Protein AF-A0A6L5FDW8-F1 (afdb_monomer)

Secondary structure (DSSP, 8-state):
---------------------------------PPPPPPPPPPPPPPP----------TTHHHHHHHHHHHHHHHHHHHHHHHHHHHHHHHHHHHHHHHHHHHHTT--HHHHHHHHHTSTT-

Solvent-accessible surface area (backbone atoms only — not comparable to full-atom values): 8432 Å² total; per-residue (Å²): 141,86,89,85,85,83,90,86,81,93,80,76,90,87,88,80,85,86,85,86,90,79,85,87,83,82,88,85,90,88,86,88,83,92,74,84,86,74,84,82,76,82,77,80,77,81,76,83,80,78,72,85,78,75,80,79,78,64,94,62,56,68,61,54,53,50,55,51,50,50,53,52,49,52,54,51,50,52,54,49,51,50,54,51,47,52,52,50,52,53,43,50,52,52,50,52,50,49,52,48,54,34,45,74,71,68,36,56,74,70,61,28,54,59,53,52,71,72,41,93,77,10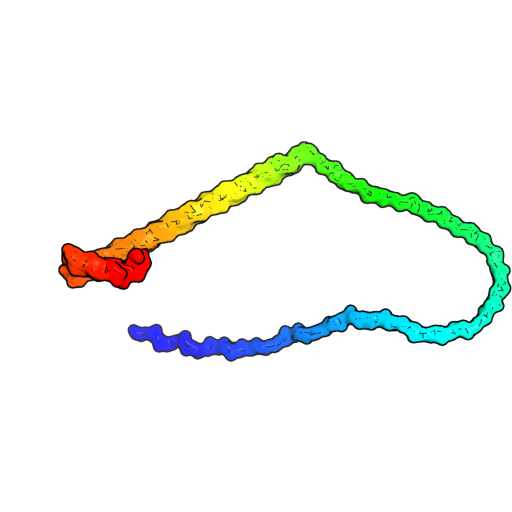7

Mean predicted aligned error: 20.73 Å

Structure (mmCIF, N/CA/C/O backbone):
data_AF-A0A6L5FDW8-F1
#
_entry.id   AF-A0A6L5FDW8-F1
#
loop_
_atom_site.group_PDB
_atom_site.id
_atom_site.type_symbol
_atom_site.label_atom_id
_atom_site.label_alt_id
_atom_site.label_comp_id
_atom_site.label_asym_id
_atom_site.label_entity_id
_atom_site.label_seq_id
_atom_site.pdbx_PDB_ins_code
_atom_site.Cartn_x
_atom_site.Cartn_y
_atom_site.Cartn_z
_atom_site.occupancy
_atom_site.B_iso_or_equiv
_atom_site.auth_seq_id
_atom_site.auth_comp_id
_atom_site.auth_asym_id
_atom_site.auth_atom_id
_atom_site.pdbx_PDB_model_num
ATOM 1 N N . MET A 1 1 ? -13.571 -19.725 21.725 1.00 49.66 1 MET A N 1
ATOM 2 C CA . MET A 1 1 ? -12.392 -20.390 22.313 1.00 49.66 1 MET A CA 1
ATOM 3 C C . MET A 1 1 ? -12.055 -21.595 21.450 1.00 49.66 1 MET A C 1
ATOM 5 O O . MET A 1 1 ? -12.765 -22.580 21.540 1.00 49.66 1 MET A O 1
ATOM 9 N N . SER A 1 2 ? -11.023 -21.508 20.609 1.00 40.69 2 SER A N 1
ATOM 10 C CA . SER A 1 2 ? -10.461 -22.668 19.893 1.00 40.69 2 SER A CA 1
ATOM 11 C C . SER A 1 2 ? -8.969 -22.415 19.671 1.00 40.69 2 SER A C 1
ATOM 13 O O . SER A 1 2 ? -8.525 -22.070 18.583 1.00 40.69 2 SER A O 1
ATOM 15 N N . ARG A 1 3 ? -8.208 -22.473 20.767 1.00 51.19 3 ARG A N 1
ATOM 16 C CA . ARG A 1 3 ? -6.741 -22.497 20.787 1.00 51.19 3 ARG A CA 1
ATOM 17 C C . ARG A 1 3 ? -6.339 -23.924 21.142 1.00 51.19 3 ARG A C 1
ATOM 19 O O . ARG A 1 3 ? -6.174 -24.186 22.322 1.00 51.19 3 ARG A O 1
ATOM 26 N N . LEU A 1 4 ? -6.299 -24.853 20.190 1.00 52.34 4 LEU A N 1
ATOM 27 C CA . LEU A 1 4 ? -5.931 -26.248 20.482 1.00 52.34 4 LEU A CA 1
ATOM 28 C C . LEU A 1 4 ? -5.550 -27.012 19.203 1.00 52.34 4 LEU A C 1
ATOM 30 O O . LEU A 1 4 ? -6.115 -28.052 18.915 1.00 52.34 4 LEU A O 1
ATOM 34 N N . THR A 1 5 ? -4.607 -26.494 18.415 1.00 49.44 5 THR A N 1
ATOM 35 C CA . THR A 1 5 ? -3.931 -27.280 17.355 1.00 49.44 5 THR A CA 1
ATOM 36 C C . THR A 1 5 ? -2.571 -26.670 16.995 1.00 49.44 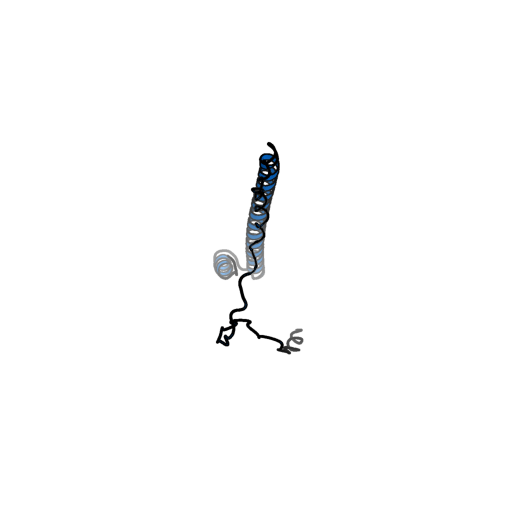5 THR A C 1
ATOM 38 O O . THR A 1 5 ? -2.177 -26.565 15.837 1.00 49.44 5 THR A O 1
ATOM 41 N N . THR A 1 6 ? -1.826 -26.248 18.016 1.00 49.50 6 THR A N 1
ATOM 42 C CA . THR A 1 6 ? -0.380 -26.026 17.913 1.00 49.50 6 THR A CA 1
ATOM 43 C C . THR A 1 6 ? 0.304 -27.283 18.450 1.00 49.50 6 THR A C 1
ATOM 45 O O . THR A 1 6 ? -0.047 -27.705 19.547 1.00 49.50 6 THR A O 1
ATOM 48 N N . ALA A 1 7 ? 1.288 -27.806 17.709 1.00 47.88 7 ALA A N 1
ATOM 49 C CA . ALA A 1 7 ? 2.211 -28.910 18.034 1.00 47.88 7 ALA A CA 1
ATOM 50 C C . ALA A 1 7 ? 1.905 -30.270 17.377 1.00 47.88 7 ALA A C 1
ATOM 52 O O . ALA A 1 7 ? 1.133 -31.060 17.896 1.00 47.88 7 ALA A O 1
ATOM 53 N N . LEU A 1 8 ? 2.567 -30.520 16.243 1.00 46.62 8 LEU A N 1
ATOM 54 C CA . LEU A 1 8 ? 3.062 -31.800 15.692 1.00 46.62 8 LEU A CA 1
ATOM 55 C C . LEU A 1 8 ? 3.522 -31.426 14.261 1.00 46.62 8 LEU A C 1
ATOM 57 O O . LEU A 1 8 ? 2.715 -30.915 13.503 1.00 46.62 8 LEU A O 1
ATOM 61 N N . MET A 1 9 ? 4.751 -31.538 13.768 1.00 44.47 9 MET A N 1
ATOM 62 C CA . MET A 1 9 ? 5.939 -32.304 14.116 1.00 44.47 9 MET A CA 1
ATOM 63 C C . MET A 1 9 ? 7.135 -31.596 13.459 1.00 44.47 9 MET A C 1
ATOM 65 O O . MET A 1 9 ? 7.134 -31.368 12.251 1.00 44.47 9 MET A O 1
ATOM 69 N N . ALA A 1 10 ? 8.154 -31.266 14.248 1.00 48.34 10 ALA A N 1
ATOM 70 C CA . ALA A 1 10 ? 9.497 -30.999 13.756 1.00 48.34 10 ALA A CA 1
ATOM 71 C C . ALA A 1 10 ? 10.267 -32.328 13.791 1.00 48.34 10 ALA A C 1
ATOM 73 O O . ALA A 1 10 ? 10.526 -32.852 14.869 1.00 48.34 10 ALA A O 1
ATOM 74 N N . ALA A 1 11 ? 10.577 -32.884 12.623 1.00 45.56 11 ALA A N 1
ATOM 75 C CA . ALA A 1 11 ? 11.477 -34.021 12.392 1.00 45.56 11 ALA A CA 1
ATOM 76 C C . ALA A 1 11 ? 11.705 -34.082 10.868 1.00 45.56 11 ALA A C 1
ATOM 78 O O . ALA A 1 11 ? 10.754 -33.875 10.126 1.00 45.56 11 ALA A O 1
ATOM 79 N N . ALA A 1 12 ? 12.865 -34.320 10.270 1.00 46.59 12 ALA A N 1
ATOM 80 C CA . ALA A 1 12 ? 14.219 -34.636 10.699 1.00 46.59 12 ALA A CA 1
ATOM 81 C C . ALA A 1 12 ? 15.129 -34.203 9.520 1.00 46.59 12 ALA A C 1
ATOM 83 O O . ALA A 1 12 ? 14.742 -34.325 8.362 1.00 46.59 12 ALA A O 1
ATOM 84 N N . ILE A 1 13 ? 16.197 -33.439 9.751 1.00 53.06 13 ILE A N 1
ATOM 85 C CA . ILE A 1 13 ? 17.603 -33.884 9.691 1.00 53.06 13 ILE A CA 1
ATOM 86 C C . ILE A 1 13 ? 17.879 -34.987 8.646 1.00 53.06 13 ILE A C 1
ATOM 88 O O . ILE A 1 13 ? 17.393 -36.106 8.792 1.00 53.06 13 ILE A O 1
ATOM 92 N N . THR A 1 14 ? 18.804 -34.694 7.721 1.00 47.75 14 THR A N 1
ATOM 93 C CA . THR A 1 14 ? 19.973 -35.525 7.326 1.00 47.75 14 THR A CA 1
ATOM 94 C C . THR A 1 14 ? 20.131 -35.707 5.812 1.00 47.75 14 THR A C 1
ATOM 96 O O . THR A 1 14 ? 19.207 -36.148 5.139 1.00 47.75 14 THR A O 1
ATOM 99 N N . ALA A 1 15 ? 21.379 -35.485 5.371 1.00 47.06 15 ALA A N 1
ATOM 100 C CA . ALA A 1 15 ? 22.070 -35.998 4.177 1.00 47.06 15 ALA A CA 1
ATOM 101 C C . ALA A 1 15 ? 22.263 -34.965 3.051 1.00 47.06 15 ALA A C 1
ATOM 103 O O . ALA A 1 15 ? 21.302 -34.390 2.566 1.00 47.06 15 ALA A O 1
ATOM 104 N N . CYS A 1 16 ? 23.460 -34.659 2.549 1.00 45.88 16 CYS A N 1
ATOM 105 C CA . CYS A 1 16 ? 24.823 -35.051 2.890 1.00 45.88 16 CYS A CA 1
ATOM 106 C C . CYS A 1 16 ? 25.746 -33.926 2.391 1.00 45.88 16 CYS A C 1
ATOM 108 O O . CYS A 1 16 ? 25.641 -33.479 1.251 1.00 45.88 16 CYS A O 1
ATOM 110 N N . LEU A 1 17 ? 26.646 -33.485 3.266 1.00 50.47 17 LEU A N 1
ATOM 111 C CA . LEU A 1 17 ? 27.912 -32.855 2.903 1.00 50.47 17 LEU A CA 1
ATOM 112 C C . LEU A 1 17 ? 28.892 -33.933 2.404 1.00 50.47 17 LEU A C 1
ATOM 114 O O . LEU A 1 17 ? 28.722 -35.104 2.741 1.00 50.47 17 LEU A O 1
ATOM 118 N N . ALA A 1 18 ? 29.956 -33.475 1.734 1.00 43.84 18 ALA A N 1
ATOM 119 C CA . ALA A 1 18 ? 31.146 -34.200 1.260 1.00 43.84 18 ALA A CA 1
ATOM 120 C C . ALA A 1 18 ? 31.021 -34.760 -0.177 1.00 43.84 18 ALA A C 1
ATOM 122 O O . ALA A 1 18 ? 30.021 -35.364 -0.529 1.00 43.84 18 ALA A O 1
ATOM 123 N N . ASN A 1 19 ? 31.995 -34.595 -1.075 1.00 47.09 19 ASN A N 1
ATOM 124 C CA . ASN A 1 19 ? 33.433 -34.472 -0.834 1.00 47.09 19 ASN A CA 1
ATOM 125 C C . ASN A 1 19 ? 34.161 -33.749 -2.002 1.00 47.09 19 ASN A C 1
ATOM 127 O O . ASN A 1 19 ? 33.615 -33.668 -3.103 1.00 47.09 19 ASN A O 1
ATOM 131 N N . PRO A 1 20 ? 35.386 -33.236 -1.768 1.00 48.41 20 PRO A N 1
ATOM 132 C CA . PRO A 1 20 ? 36.201 -32.453 -2.687 1.00 48.41 20 PRO A CA 1
ATOM 133 C C . PRO A 1 20 ? 37.095 -33.351 -3.556 1.00 48.41 20 PRO A C 1
ATOM 135 O O . PRO A 1 20 ? 37.503 -34.432 -3.140 1.00 48.41 20 PRO A O 1
ATOM 138 N N . GLY A 1 21 ? 37.451 -32.877 -4.748 1.00 38.50 21 GLY A N 1
ATOM 139 C CA . GLY A 1 21 ? 38.434 -33.519 -5.620 1.00 38.50 21 GLY A CA 1
ATOM 140 C C . GLY A 1 21 ? 39.549 -32.545 -5.972 1.00 38.50 21 GLY A C 1
ATOM 141 O O . GLY A 1 21 ? 39.518 -31.934 -7.035 1.00 38.50 21 GLY A O 1
ATOM 142 N N . VAL A 1 22 ? 40.506 -32.375 -5.061 1.00 45.69 22 VAL A N 1
ATOM 143 C CA . VAL A 1 22 ? 41.782 -31.691 -5.304 1.00 45.69 22 VAL A CA 1
ATOM 144 C C . VAL A 1 22 ? 42.899 -32.716 -5.476 1.00 45.69 22 VAL A C 1
ATOM 146 O O . VAL A 1 22 ? 42.931 -33.721 -4.774 1.00 45.69 22 VAL A O 1
ATOM 149 N N . ALA A 1 23 ? 43.839 -32.346 -6.348 1.00 41.81 23 ALA A N 1
ATOM 150 C CA . ALA A 1 23 ? 45.226 -32.797 -6.435 1.00 41.81 23 ALA A CA 1
ATOM 151 C C . ALA A 1 23 ? 45.482 -34.227 -6.948 1.00 41.81 23 ALA A C 1
ATOM 153 O O . ALA A 1 23 ? 45.330 -35.212 -6.234 1.00 41.81 23 ALA A O 1
ATOM 154 N N . GLN A 1 24 ? 46.025 -34.313 -8.168 1.00 42.69 24 GLN A N 1
ATOM 155 C CA . GLN A 1 24 ? 46.969 -35.375 -8.507 1.00 42.69 24 GLN A CA 1
ATOM 156 C C . GLN A 1 24 ? 48.376 -34.791 -8.610 1.00 42.69 24 GLN A C 1
ATOM 158 O O . GLN A 1 24 ? 48.713 -34.015 -9.501 1.00 42.69 24 GLN A O 1
ATOM 163 N N . THR A 1 25 ? 49.141 -35.176 -7.600 1.00 40.00 25 THR A N 1
ATOM 164 C CA . THR A 1 25 ? 50.585 -35.114 -7.420 1.00 40.00 25 THR A CA 1
ATOM 165 C C . THR A 1 25 ? 51.311 -35.938 -8.492 1.00 40.00 25 THR A C 1
ATOM 167 O O . THR A 1 25 ? 50.896 -37.047 -8.813 1.00 40.00 25 THR A O 1
ATOM 170 N N . ALA A 1 26 ? 52.427 -35.415 -8.995 1.00 37.38 26 ALA A N 1
ATOM 171 C CA . ALA A 1 26 ? 53.498 -36.146 -9.690 1.00 37.38 26 ALA A CA 1
ATOM 172 C C . ALA A 1 26 ? 54.730 -36.231 -8.751 1.00 37.38 26 ALA A C 1
ATOM 174 O O . ALA A 1 26 ? 54.736 -35.477 -7.772 1.00 37.38 26 ALA A O 1
ATOM 175 N N . PRO A 1 27 ? 55.852 -36.929 -9.053 1.00 52.12 27 PRO A N 1
ATOM 176 C CA . PRO A 1 27 ? 56.158 -38.176 -9.791 1.00 52.12 27 PRO A CA 1
ATOM 177 C C . PRO A 1 27 ? 56.898 -39.171 -8.807 1.00 52.12 27 PRO A C 1
ATOM 179 O O . PRO A 1 27 ? 56.547 -39.064 -7.630 1.00 52.12 27 PRO A O 1
ATOM 182 N N . PRO A 1 28 ? 57.832 -40.128 -9.125 1.00 46.66 28 PRO A N 1
ATOM 183 C CA . PRO A 1 28 ? 59.013 -40.036 -10.017 1.00 46.66 28 PRO A CA 1
ATOM 184 C C . PRO A 1 28 ? 59.358 -41.276 -10.903 1.00 46.66 28 PRO A C 1
ATOM 186 O O . PRO A 1 28 ? 58.968 -42.406 -10.635 1.00 46.66 28 PRO A O 1
ATOM 189 N N . ASP A 1 29 ? 60.123 -40.986 -11.965 1.00 43.94 29 ASP A N 1
ATOM 190 C CA . ASP A 1 29 ? 61.350 -41.657 -12.453 1.00 43.94 29 ASP A CA 1
ATOM 191 C C . ASP A 1 29 ? 61.421 -43.194 -12.587 1.00 43.94 29 ASP A C 1
ATOM 193 O O . ASP A 1 29 ? 61.509 -43.884 -11.579 1.00 43.94 29 ASP A O 1
ATOM 197 N N . GLN A 1 30 ? 61.527 -43.700 -13.830 1.00 41.66 30 GLN A N 1
ATOM 198 C CA . GLN A 1 30 ? 62.484 -44.758 -14.213 1.00 41.66 30 GLN A CA 1
ATOM 199 C C . GLN A 1 30 ? 62.850 -44.648 -15.708 1.00 41.66 30 GLN A C 1
ATOM 201 O O . GLN A 1 30 ? 62.007 -44.803 -16.590 1.00 41.66 30 GLN A O 1
ATOM 206 N N . THR A 1 31 ? 64.135 -44.413 -15.976 1.00 44.09 31 THR A N 1
ATOM 207 C CA . THR A 1 31 ? 64.805 -44.524 -17.290 1.00 44.09 31 THR A CA 1
ATOM 208 C C . THR A 1 31 ? 65.572 -45.856 -17.309 1.00 44.09 31 THR A C 1
ATOM 210 O O . THR A 1 31 ? 66.195 -46.167 -16.293 1.00 44.09 31 THR A O 1
ATOM 213 N N . PRO A 1 32 ? 65.557 -46.674 -18.388 1.00 46.06 32 PRO A N 1
ATOM 214 C CA . PRO A 1 32 ? 66.751 -46.713 -19.253 1.00 46.06 32 PRO A CA 1
ATOM 215 C C . PRO A 1 32 ? 66.520 -47.116 -20.730 1.00 46.06 32 PRO A C 1
ATOM 217 O O . PRO A 1 32 ? 65.651 -47.918 -21.056 1.00 46.06 32 PRO A O 1
ATOM 220 N N . GLY A 1 33 ? 67.429 -46.660 -21.603 1.00 35.75 33 GLY A N 1
ATOM 221 C CA . GLY A 1 33 ? 67.810 -47.377 -22.830 1.00 35.75 33 GLY A CA 1
ATOM 222 C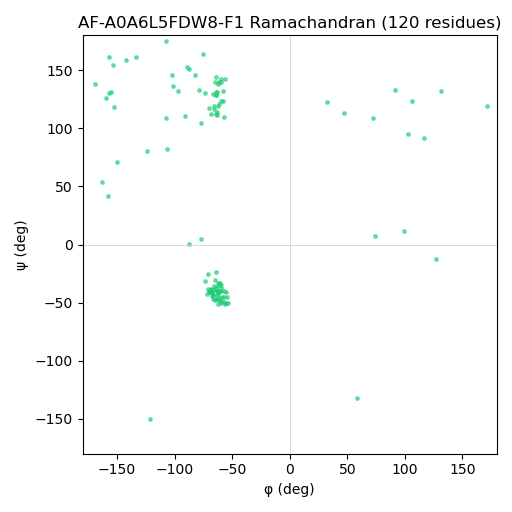 C . GLY A 1 33 ? 67.495 -46.662 -24.145 1.00 35.75 33 GLY A C 1
ATOM 223 O O . GLY A 1 33 ? 66.431 -46.853 -24.725 1.00 35.75 33 GLY A O 1
ATOM 224 N N . ALA A 1 34 ? 68.449 -45.877 -24.653 1.00 42.81 34 ALA A N 1
ATOM 225 C CA . ALA A 1 34 ? 68.368 -45.260 -25.975 1.00 42.81 34 ALA A CA 1
ATOM 226 C C . ALA A 1 34 ? 68.507 -46.314 -27.092 1.00 42.81 34 ALA A C 1
ATOM 228 O O . ALA A 1 34 ? 69.549 -46.955 -27.224 1.00 42.81 34 ALA A O 1
ATOM 229 N N . ALA A 1 35 ? 67.461 -46.465 -27.906 1.00 51.00 35 ALA A N 1
ATOM 230 C CA . ALA A 1 35 ? 67.487 -47.199 -29.170 1.00 51.00 35 ALA A CA 1
ATOM 231 C C . ALA A 1 35 ? 67.918 -46.264 -30.329 1.00 51.00 35 ALA A C 1
ATOM 233 O O . ALA A 1 35 ? 67.682 -45.055 -30.252 1.00 51.00 35 ALA A O 1
ATOM 234 N N . PRO A 1 36 ? 68.566 -46.785 -31.391 1.00 44.91 36 PRO A N 1
ATOM 235 C CA . PRO A 1 36 ? 69.165 -45.977 -32.456 1.00 44.91 36 PRO A CA 1
ATOM 236 C C . PRO A 1 36 ? 68.133 -45.168 -33.259 1.00 44.91 36 PRO A C 1
ATOM 238 O O . PRO A 1 36 ? 67.019 -45.624 -33.519 1.00 44.91 36 PRO A O 1
ATOM 241 N N . ALA A 1 37 ? 68.533 -43.958 -33.659 1.00 47.75 37 ALA A N 1
ATOM 242 C CA . ALA A 1 37 ? 67.696 -42.958 -34.315 1.00 47.75 37 ALA A CA 1
ATOM 243 C C . ALA A 1 37 ? 67.140 -43.438 -35.669 1.00 47.75 37 ALA A C 1
ATOM 245 O O . ALA A 1 37 ? 67.895 -43.728 -36.597 1.00 47.75 37 ALA A O 1
ATOM 246 N N . GLN A 1 38 ? 65.810 -43.469 -35.792 1.00 53.28 38 GLN A N 1
ATOM 247 C CA . GLN A 1 38 ? 65.125 -43.584 -37.079 1.00 53.28 38 GLN A CA 1
ATOM 248 C C . GLN A 1 38 ? 65.019 -42.201 -37.751 1.00 53.28 38 GLN A C 1
ATOM 250 O O . GLN A 1 38 ? 64.870 -41.195 -37.052 1.00 53.28 38 GLN A O 1
ATOM 255 N N . PRO A 1 39 ? 65.099 -42.119 -39.092 1.00 51.81 39 PRO A N 1
ATOM 256 C CA . PRO A 1 39 ? 64.983 -40.857 -39.815 1.00 51.81 39 PRO A CA 1
ATOM 257 C C . PRO A 1 39 ? 63.592 -40.235 -39.630 1.00 51.81 39 PRO A C 1
ATOM 259 O O . PRO A 1 39 ? 62.568 -40.898 -39.787 1.00 51.81 39 PRO A O 1
ATOM 262 N N . ALA A 1 40 ? 63.569 -38.945 -39.292 1.00 51.41 40 ALA A N 1
ATOM 263 C CA . ALA A 1 40 ? 62.355 -38.186 -39.023 1.00 51.41 40 ALA A CA 1
ATOM 264 C C . ALA A 1 40 ? 61.493 -38.033 -40.288 1.00 51.41 40 ALA A C 1
ATOM 266 O O . ALA A 1 40 ? 61.889 -37.380 -41.253 1.00 51.41 40 ALA A O 1
ATOM 267 N N . THR A 1 41 ? 60.284 -38.591 -40.269 1.00 54.94 41 THR A N 1
ATOM 268 C CA . THR A 1 41 ? 59.212 -38.200 -41.191 1.00 54.94 41 THR A CA 1
ATOM 269 C C . THR A 1 41 ? 58.779 -36.760 -40.887 1.00 54.94 41 THR A C 1
ATOM 271 O O . THR A 1 41 ? 58.496 -36.466 -39.722 1.00 54.94 41 THR A O 1
ATOM 274 N N . PRO A 1 42 ? 58.700 -35.853 -41.878 1.00 59.28 42 PRO A N 1
ATOM 275 C CA . PRO A 1 42 ? 58.224 -34.494 -41.645 1.00 59.28 42 PRO A CA 1
ATOM 276 C C . PRO A 1 42 ? 56.756 -34.509 -41.201 1.00 59.28 42 PRO A C 1
ATOM 278 O O . PRO A 1 42 ? 55.905 -35.138 -41.832 1.00 59.28 42 PRO A O 1
ATOM 281 N N . ALA A 1 43 ? 56.471 -33.821 -40.095 1.00 61.19 43 ALA A N 1
ATOM 282 C CA . ALA A 1 43 ? 55.124 -33.660 -39.566 1.00 61.19 43 ALA A CA 1
ATOM 283 C C . ALA A 1 43 ? 54.244 -32.855 -40.548 1.00 61.19 43 ALA A C 1
ATOM 285 O O . ALA A 1 43 ? 54.722 -31.868 -41.115 1.00 61.19 43 ALA A O 1
ATOM 286 N N . PR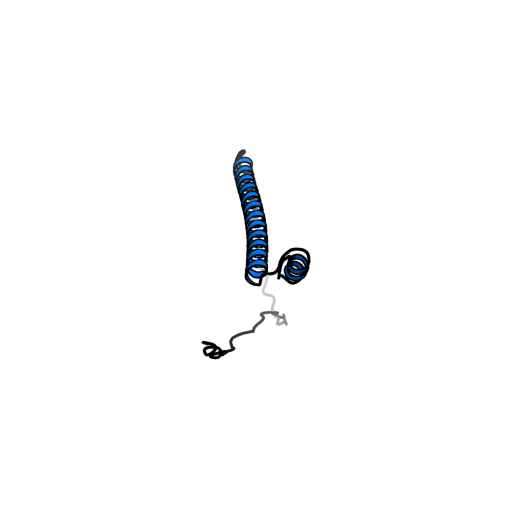O A 1 44 ? 52.966 -33.228 -40.751 1.00 62.28 44 PRO A N 1
ATOM 287 C CA . PRO A 1 44 ? 52.039 -32.410 -41.523 1.00 62.28 44 PRO A CA 1
ATOM 288 C C . PRO A 1 44 ? 51.845 -31.048 -40.842 1.00 62.28 44 PRO A C 1
ATOM 290 O O . PRO A 1 44 ? 51.738 -30.958 -39.617 1.00 62.28 44 PRO A O 1
ATOM 293 N N . ALA A 1 45 ? 51.824 -29.984 -41.646 1.00 66.31 45 ALA A N 1
ATOM 294 C CA . ALA A 1 45 ? 51.655 -28.614 -41.176 1.00 66.31 45 ALA A CA 1
ATOM 295 C C . ALA A 1 45 ? 50.354 -28.451 -40.357 1.00 66.31 45 ALA A C 1
ATOM 297 O O . ALA A 1 45 ? 49.333 -29.045 -40.717 1.00 66.31 45 ALA A O 1
ATOM 298 N N . PRO A 1 46 ? 50.352 -27.641 -39.280 1.00 58.31 46 PRO A N 1
ATOM 299 C CA . PRO A 1 46 ? 49.139 -27.368 -38.523 1.00 58.31 46 PRO A CA 1
ATOM 300 C C . PRO A 1 46 ? 48.115 -26.648 -39.409 1.00 58.31 46 PRO A C 1
ATOM 302 O O . PRO A 1 46 ? 48.436 -25.673 -40.091 1.00 58.31 46 PRO A O 1
ATOM 305 N N . ALA A 1 47 ? 46.874 -27.137 -39.398 1.00 67.06 47 ALA A N 1
ATOM 306 C CA . ALA A 1 47 ? 45.760 -26.491 -40.079 1.00 67.06 47 ALA A CA 1
ATOM 307 C C . ALA A 1 47 ? 45.547 -25.068 -39.521 1.00 67.06 47 ALA A C 1
ATOM 309 O O . ALA A 1 47 ? 45.690 -24.865 -38.310 1.00 67.06 47 ALA A O 1
ATOM 310 N N . PRO A 1 48 ? 45.200 -24.076 -40.363 1.00 61.81 48 PRO A N 1
ATOM 311 C CA . PRO A 1 48 ? 44.925 -22.727 -39.891 1.00 61.81 48 PRO A CA 1
ATOM 312 C C . PRO A 1 48 ? 43.756 -22.759 -38.904 1.00 61.81 48 PRO A C 1
ATOM 314 O O . P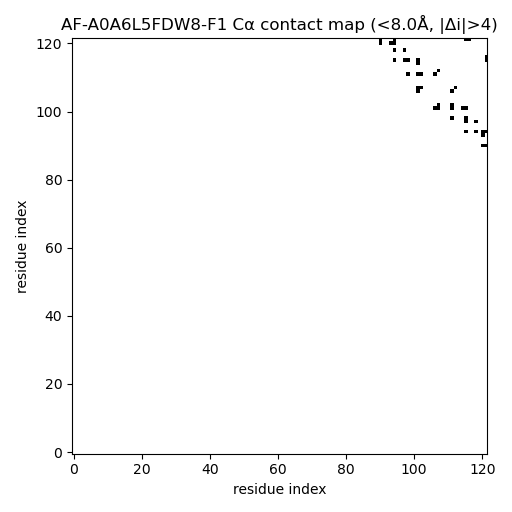RO A 1 48 ? 42.665 -23.236 -39.217 1.00 61.81 48 PRO A O 1
ATOM 317 N N . SER A 1 49 ? 44.007 -22.252 -37.699 1.00 61.34 49 SER A N 1
ATOM 318 C CA . SER A 1 49 ? 42.993 -22.099 -36.663 1.00 61.34 49 SER A CA 1
ATOM 319 C C . SER A 1 49 ? 41.947 -21.101 -37.159 1.00 61.34 49 SER A C 1
ATOM 321 O O . SER A 1 49 ? 42.253 -19.924 -37.362 1.00 61.34 49 SER A O 1
ATOM 323 N N . ALA A 1 50 ? 40.728 -21.573 -37.419 1.00 60.84 50 ALA A N 1
ATOM 324 C CA . ALA A 1 50 ? 39.619 -20.709 -37.790 1.00 60.84 50 ALA A CA 1
ATOM 325 C C . ALA A 1 50 ? 39.317 -19.770 -36.612 1.00 60.84 50 ALA A C 1
ATOM 327 O O . ALA A 1 50 ? 38.909 -20.217 -35.540 1.00 60.84 50 ALA A O 1
ATOM 328 N N . ALA A 1 51 ? 39.547 -18.470 -36.801 1.00 65.75 51 ALA A N 1
ATOM 329 C CA . ALA A 1 51 ? 39.144 -17.459 -35.835 1.00 65.75 51 ALA A CA 1
ATOM 330 C C . ALA A 1 51 ? 37.615 -17.512 -35.640 1.00 65.75 51 ALA A C 1
ATOM 332 O O . ALA A 1 51 ? 36.888 -17.679 -36.628 1.00 65.75 51 ALA A O 1
ATOM 333 N N . PRO A 1 52 ? 37.101 -17.367 -34.404 1.00 57.38 52 PRO A N 1
ATOM 334 C CA . PRO A 1 52 ? 35.667 -17.288 -34.182 1.00 57.38 52 PRO A CA 1
ATOM 335 C C . PRO A 1 52 ? 35.137 -16.049 -34.905 1.00 57.38 52 PRO A C 1
ATOM 337 O O . PRO A 1 52 ? 35.558 -14.923 -34.653 1.00 57.38 52 PRO A O 1
ATOM 340 N N . TH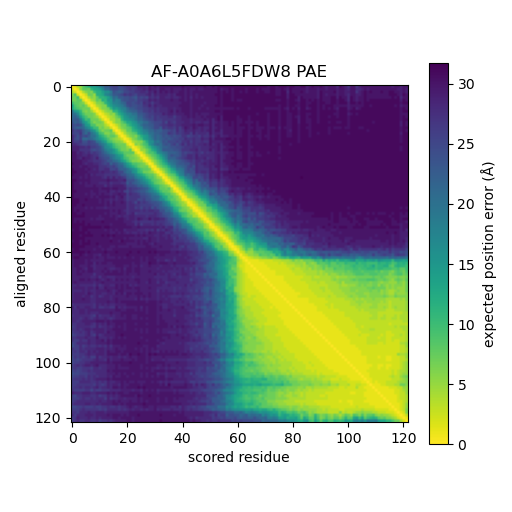R A 1 53 ? 34.237 -16.268 -35.855 1.00 57.41 53 THR A N 1
ATOM 341 C CA . THR A 1 53 ? 33.481 -15.191 -36.485 1.00 57.41 53 THR A CA 1
ATOM 342 C C . THR A 1 53 ? 32.395 -14.785 -35.499 1.00 57.41 53 THR A C 1
ATOM 344 O O . THR A 1 53 ? 31.422 -15.515 -35.312 1.00 57.41 53 THR A O 1
ATOM 347 N N . ASP A 1 54 ? 32.574 -13.647 -34.828 1.00 63.09 54 ASP A N 1
ATOM 348 C CA . ASP A 1 54 ? 31.511 -13.057 -34.016 1.00 63.09 54 ASP A CA 1
ATOM 349 C C . ASP A 1 54 ? 30.279 -12.790 -34.901 1.00 63.09 54 ASP A C 1
ATOM 351 O O . ASP A 1 54 ? 30.409 -12.228 -35.997 1.00 63.09 54 ASP A O 1
ATOM 355 N N . PRO A 1 55 ? 29.068 -13.189 -34.474 1.00 63.88 55 PRO A N 1
ATOM 356 C CA . PRO A 1 55 ? 27.874 -12.952 -35.261 1.00 63.88 55 PRO A CA 1
ATOM 357 C C . PRO A 1 55 ? 27.603 -11.447 -35.343 1.00 63.88 55 PRO A C 1
ATOM 359 O O . PRO A 1 55 ? 27.344 -10.781 -34.341 1.00 63.88 55 PRO A O 1
ATOM 362 N N . VAL A 1 56 ? 27.612 -10.919 -36.567 1.00 61.72 56 VAL A N 1
ATOM 363 C CA . VAL A 1 56 ? 27.180 -9.552 -36.874 1.00 61.72 56 VAL A CA 1
ATOM 364 C C . VAL A 1 56 ? 25.734 -9.383 -36.400 1.00 61.72 56 VAL A C 1
ATOM 366 O O . VAL A 1 56 ? 24.805 -9.969 -36.964 1.00 61.72 56 VAL A O 1
ATOM 369 N N . ALA A 1 57 ? 25.536 -8.599 -35.338 1.00 61.78 57 ALA A N 1
ATOM 370 C CA . ALA A 1 57 ? 24.214 -8.293 -34.809 1.00 61.78 57 ALA A CA 1
ATOM 371 C C . ALA A 1 57 ? 23.357 -7.631 -35.901 1.00 61.78 57 ALA A C 1
ATOM 373 O O . ALA A 1 57 ? 23.733 -6.611 -36.481 1.00 61.78 57 ALA A O 1
ATOM 374 N N . LYS A 1 58 ? 22.191 -8.218 -36.195 1.00 60.38 58 LYS A N 1
ATOM 375 C CA . LYS A 1 58 ? 21.271 -7.695 -37.214 1.00 60.38 58 LYS A CA 1
ATOM 376 C C . LYS A 1 58 ? 20.757 -6.310 -36.782 1.00 60.38 58 LYS A C 1
ATOM 378 O O . LYS A 1 58 ? 20.228 -6.197 -35.669 1.00 60.38 58 LYS A O 1
ATOM 383 N N . PRO A 1 59 ? 20.837 -5.272 -37.636 1.00 49.06 59 PRO A N 1
ATOM 384 C CA . PRO A 1 59 ? 20.310 -3.952 -37.307 1.00 49.06 59 PRO A CA 1
ATOM 385 C C . PRO A 1 59 ? 18.789 -4.056 -37.116 1.00 49.06 59 PRO A C 1
ATOM 387 O O . PRO A 1 59 ? 18.053 -4.354 -38.052 1.00 49.06 59 PRO A O 1
ATOM 390 N N . GLY A 1 60 ? 18.322 -3.887 -35.873 1.00 57.56 60 GLY A N 1
ATOM 391 C CA . GLY A 1 60 ? 16.899 -3.939 -35.505 1.00 57.56 60 GLY A CA 1
ATOM 392 C C . GLY A 1 60 ? 16.524 -4.891 -34.360 1.00 57.56 60 GLY A C 1
ATOM 393 O O . GLY A 1 60 ? 15.420 -4.778 -33.827 1.00 57.56 60 GLY A O 1
ATOM 394 N N . GL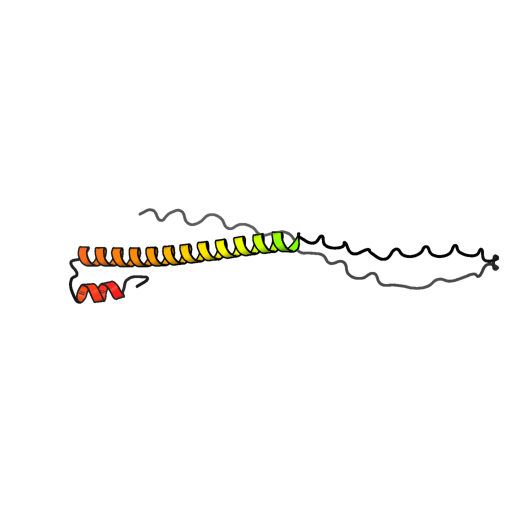N A 1 61 ? 17.406 -5.801 -33.925 1.00 59.59 61 GLN A N 1
ATOM 395 C CA . GLN A 1 61 ? 17.137 -6.595 -32.710 1.00 59.59 61 GLN A CA 1
ATOM 396 C C . GLN A 1 61 ? 17.221 -5.741 -31.435 1.00 59.59 61 GLN A C 1
ATOM 398 O O . GLN A 1 61 ? 16.341 -5.842 -30.577 1.00 59.59 61 GLN A O 1
ATOM 403 N N . SER A 1 62 ? 18.177 -4.807 -31.378 1.00 62.75 62 SER A N 1
ATOM 404 C CA . SER A 1 62 ? 18.375 -3.916 -30.227 1.00 62.75 62 SER A CA 1
ATOM 405 C C . SER A 1 62 ? 17.152 -3.044 -29.921 1.00 62.75 62 SER A C 1
ATOM 407 O O . SER A 1 62 ? 16.798 -2.860 -28.760 1.00 62.75 62 SER A O 1
ATOM 409 N N . THR A 1 63 ? 16.435 -2.559 -30.940 1.00 79.00 63 THR A N 1
ATOM 410 C CA . THR A 1 63 ? 15.241 -1.719 -30.756 1.00 79.00 63 THR A CA 1
ATOM 411 C C . THR A 1 63 ? 14.025 -2.505 -30.268 1.00 79.00 63 THR A C 1
ATOM 413 O O . THR A 1 63 ? 13.208 -1.964 -29.519 1.00 79.00 63 THR A O 1
ATOM 416 N N . ARG A 1 64 ? 13.881 -3.784 -30.643 1.00 84.38 64 ARG A N 1
ATOM 417 C CA . ARG A 1 64 ? 12.787 -4.634 -30.141 1.00 84.38 64 ARG A CA 1
ATOM 418 C C . ARG A 1 64 ? 12.997 -5.005 -28.674 1.00 84.38 64 ARG A C 1
ATOM 420 O O . ARG A 1 64 ? 12.042 -4.949 -27.898 1.00 84.38 64 ARG A O 1
ATOM 427 N N . GLU A 1 65 ? 14.223 -5.356 -28.300 1.00 88.00 65 GLU A N 1
ATOM 428 C CA . GLU A 1 65 ? 14.585 -5.681 -26.917 1.00 88.00 65 GLU A CA 1
ATOM 429 C C . GLU A 1 65 ? 14.483 -4.455 -26.006 1.00 88.00 65 GLU A C 1
ATOM 431 O O . GLU A 1 65 ? 13.861 -4.541 -24.946 1.00 88.00 65 GLU A O 1
ATOM 436 N N . GLN A 1 66 ? 14.963 -3.289 -26.455 1.00 87.75 66 GLN A N 1
ATOM 437 C CA . GLN A 1 66 ? 14.798 -2.023 -25.730 1.00 87.75 66 GLN A CA 1
ATOM 438 C C . GLN A 1 66 ? 13.322 -1.699 -25.470 1.00 87.75 66 GLN A C 1
ATOM 440 O O . GLN A 1 66 ? 12.935 -1.472 -24.325 1.00 87.75 66 GLN A O 1
ATOM 445 N N . ARG A 1 67 ? 12.458 -1.778 -26.495 1.00 89.06 67 ARG A N 1
ATOM 446 C CA . ARG A 1 67 ? 11.009 -1.560 -26.320 1.00 89.06 67 ARG A CA 1
ATOM 447 C C . ARG A 1 67 ? 10.373 -2.575 -25.369 1.00 89.06 67 ARG A C 1
ATOM 449 O O . ARG A 1 67 ? 9.414 -2.250 -24.672 1.00 89.06 67 ARG A O 1
ATOM 456 N N . GLN A 1 68 ? 10.850 -3.820 -25.349 1.00 92.25 68 GLN A N 1
ATOM 457 C CA . GLN A 1 68 ? 10.342 -4.830 -24.420 1.00 92.25 68 GLN A CA 1
ATOM 458 C C . GLN A 1 68 ? 10.762 -4.527 -22.975 1.00 92.25 68 GLN A C 1
ATOM 460 O O . GLN A 1 68 ? 9.943 -4.680 -22.064 1.00 92.25 68 GLN A O 1
ATOM 465 N N . MET A 1 69 ? 12.001 -4.080 -22.766 1.00 92.50 69 MET A N 1
ATOM 466 C CA . MET A 1 69 ? 12.509 -3.654 -21.461 1.00 92.50 69 MET A CA 1
ATOM 467 C C . MET A 1 69 ? 11.741 -2.443 -20.930 1.00 92.50 69 MET A C 1
ATOM 469 O O . MET A 1 69 ? 11.244 -2.497 -19.808 1.00 92.50 69 MET A O 1
ATOM 473 N N . GLU A 1 70 ? 11.523 -1.425 -21.762 1.00 93.38 70 GLU A N 1
ATOM 474 C CA . GLU A 1 70 ? 10.760 -0.226 -21.395 1.00 93.38 70 GLU A CA 1
ATOM 475 C C . GLU A 1 70 ? 9.327 -0.575 -20.958 1.00 93.38 70 GLU A C 1
ATOM 477 O O . GLU A 1 70 ? 8.866 -0.159 -19.896 1.00 93.38 70 GLU A O 1
ATOM 482 N N . ARG A 1 71 ? 8.630 -1.444 -21.706 1.00 94.50 71 ARG A N 1
ATOM 483 C CA . ARG A 1 71 ? 7.289 -1.921 -21.313 1.00 94.50 71 ARG A CA 1
ATOM 484 C C . ARG A 1 71 ? 7.299 -2.700 -19.997 1.00 94.50 71 ARG A C 1
ATOM 486 O O . ARG A 1 71 ? 6.329 -2.639 -19.241 1.00 94.50 71 ARG A O 1
ATOM 493 N N . ARG A 1 72 ? 8.349 -3.482 -19.725 1.00 95.19 72 ARG A N 1
ATOM 494 C CA . ARG A 1 72 ? 8.492 -4.205 -18.449 1.00 95.19 72 ARG A CA 1
ATOM 495 C C . ARG A 1 72 ? 8.707 -3.232 -17.296 1.00 95.19 72 ARG A C 1
ATOM 497 O O . ARG A 1 72 ? 8.137 -3.446 -16.229 1.00 95.19 72 ARG A O 1
ATOM 504 N N . GLU A 1 73 ? 9.498 -2.189 -17.507 1.00 95.75 73 GLU A N 1
ATOM 505 C CA . GLU A 1 73 ? 9.753 -1.151 -16.515 1.00 95.75 73 GLU A CA 1
ATOM 506 C C . GLU A 1 73 ? 8.496 -0.331 -16.215 1.00 95.75 73 GLU A C 1
ATOM 508 O O . GLU A 1 73 ? 8.118 -0.224 -15.049 1.00 95.75 73 GLU A O 1
ATOM 513 N N . GLN A 1 74 ? 7.769 0.114 -17.246 1.00 95.56 74 GLN A N 1
ATOM 514 C CA . GLN A 1 74 ? 6.477 0.795 -17.089 1.00 95.56 74 GLN A CA 1
ATOM 515 C C . GLN A 1 74 ? 5.505 -0.040 -16.245 1.00 95.56 74 GLN A C 1
ATOM 517 O O . GLN A 1 74 ? 5.015 0.427 -15.219 1.00 95.56 74 GLN A O 1
ATOM 522 N N . ARG A 1 75 ? 5.321 -1.325 -16.583 1.00 96.38 75 ARG A N 1
ATOM 523 C CA . ARG A 1 75 ? 4.457 -2.236 -15.808 1.00 96.38 75 ARG A CA 1
ATOM 524 C C . ARG A 1 75 ? 4.933 -2.443 -14.369 1.00 96.38 75 ARG A C 1
ATOM 526 O O . ARG A 1 75 ? 4.116 -2.669 -13.477 1.00 96.38 75 ARG A O 1
ATOM 533 N N . ARG A 1 76 ? 6.247 -2.428 -14.115 1.00 96.19 76 ARG A N 1
ATOM 534 C CA . ARG A 1 76 ? 6.787 -2.486 -12.744 1.00 96.19 76 ARG A CA 1
ATOM 535 C C . ARG A 1 76 ? 6.458 -1.208 -11.976 1.00 96.19 76 ARG A C 1
ATOM 537 O O . ARG A 1 76 ? 6.071 -1.310 -10.813 1.00 96.19 76 ARG A O 1
ATOM 544 N N . GLY A 1 77 ? 6.566 -0.047 -12.621 1.00 97.06 77 GLY A N 1
ATOM 545 C CA . GLY A 1 77 ? 6.170 1.247 -12.067 1.00 97.06 77 GLY A CA 1
ATOM 546 C C . GLY A 1 77 ? 4.687 1.289 -11.699 1.00 97.06 77 GLY A C 1
ATOM 547 O O . GLY A 1 77 ? 4.352 1.590 -10.555 1.00 97.06 77 GLY A O 1
ATOM 548 N N . GLU A 1 78 ? 3.809 0.883 -12.619 1.00 97.31 78 GLU A N 1
ATOM 549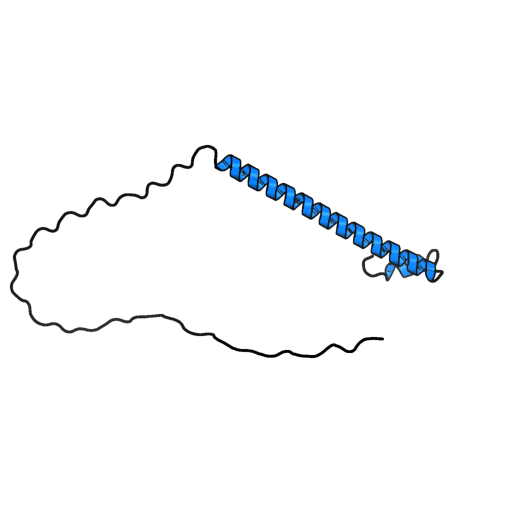 C CA . GLU A 1 78 ? 2.357 0.796 -12.397 1.00 97.31 78 GLU A CA 1
ATOM 550 C C . GLU A 1 78 ? 2.019 -0.088 -11.192 1.00 97.31 78 GLU A C 1
ATOM 552 O O . GLU A 1 78 ? 1.360 0.359 -10.255 1.00 97.31 78 GLU A O 1
ATOM 557 N N . ARG A 1 79 ? 2.564 -1.312 -11.142 1.00 97.25 79 ARG A N 1
ATOM 558 C CA . ARG A 1 79 ? 2.360 -2.228 -10.004 1.00 97.25 79 ARG A CA 1
ATOM 559 C C . ARG A 1 79 ? 2.885 -1.659 -8.689 1.00 97.25 79 ARG A C 1
ATOM 561 O O . ARG A 1 79 ? 2.359 -1.971 -7.623 1.00 97.25 79 ARG A O 1
ATOM 568 N N . GLN A 1 80 ? 3.964 -0.878 -8.720 1.00 97.00 80 GLN A N 1
ATOM 569 C CA . GLN A 1 80 ? 4.484 -0.243 -7.512 1.00 97.00 80 GLN A CA 1
ATOM 570 C C . GLN A 1 80 ? 3.541 0.863 -7.023 1.00 97.00 80 GLN A C 1
ATOM 572 O O . GLN A 1 80 ? 3.326 0.980 -5.815 1.00 97.00 80 GLN A O 1
ATOM 577 N N . MET A 1 81 ? 2.976 1.649 -7.940 1.00 96.94 81 MET A N 1
ATOM 578 C CA . MET A 1 81 ? 1.992 2.684 -7.623 1.00 96.94 81 MET A CA 1
ATOM 579 C C . MET A 1 81 ? 0.709 2.079 -7.058 1.00 96.94 81 MET A C 1
ATOM 581 O O . MET A 1 81 ? 0.286 2.493 -5.981 1.00 96.94 81 MET A O 1
ATOM 585 N N . GLU A 1 82 ? 0.185 1.031 -7.692 1.00 97.62 82 GLU A N 1
ATOM 586 C CA . GLU A 1 82 ? -0.973 0.272 -7.211 1.00 97.62 82 GLU A CA 1
ATOM 587 C C . GLU A 1 82 ? -0.737 -0.253 -5.789 1.00 97.62 82 GLU A C 1
ATOM 589 O O . GLU A 1 82 ? -1.492 0.055 -4.874 1.00 97.62 82 GLU A O 1
ATOM 594 N N . ARG A 1 83 ? 0.398 -0.918 -5.528 1.00 97.81 83 ARG A N 1
ATOM 595 C CA . ARG A 1 83 ? 0.738 -1.390 -4.171 1.00 97.81 83 ARG A CA 1
ATOM 596 C C . ARG A 1 83 ? 0.843 -0.262 -3.146 1.00 97.81 83 ARG A C 1
ATOM 598 O O . ARG A 1 83 ? 0.561 -0.462 -1.962 1.00 97.81 83 ARG A O 1
ATOM 605 N N . ARG A 1 84 ? 1.330 0.917 -3.545 1.00 97.06 84 ARG A N 1
ATOM 606 C CA . ARG A 1 84 ? 1.391 2.090 -2.657 1.00 97.06 84 ARG A CA 1
ATOM 607 C C . ARG A 1 84 ? -0.011 2.602 -2.356 1.00 97.06 84 ARG A C 1
ATOM 609 O O . ARG A 1 84 ? -0.275 2.955 -1.207 1.00 97.06 84 ARG A O 1
ATOM 616 N N . GLU A 1 85 ? -0.884 2.628 -3.351 1.00 97.81 85 GLU A N 1
ATOM 617 C CA . GLU A 1 85 ? -2.283 3.008 -3.203 1.00 97.81 85 GLU A CA 1
ATOM 618 C C . GLU A 1 85 ? -3.044 2.017 -2.321 1.00 97.81 85 GLU A C 1
ATOM 620 O O . GLU A 1 85 ? -3.628 2.440 -1.327 1.00 97.81 85 GLU A O 1
ATOM 625 N N . GLU A 1 86 ? -2.916 0.712 -2.560 1.00 97.38 86 GLU A N 1
ATOM 626 C CA . GLU A 1 86 ? -3.474 -0.346 -1.709 1.00 97.38 86 GLU A CA 1
ATOM 627 C C . GLU A 1 86 ? -3.022 -0.195 -0.254 1.00 97.38 86 GLU A C 1
ATOM 629 O O . GLU A 1 86 ? -3.828 -0.250 0.674 1.00 97.38 86 GLU A O 1
ATOM 634 N N . ARG A 1 87 ? -1.727 0.061 -0.020 1.00 96.06 87 ARG A N 1
ATOM 635 C CA . ARG A 1 87 ? -1.201 0.291 1.336 1.00 96.06 87 ARG A CA 1
ATOM 636 C C . ARG A 1 87 ? -1.797 1.539 1.980 1.00 96.06 87 ARG A C 1
ATOM 638 O O . ARG A 1 87 ? -2.068 1.526 3.181 1.00 96.06 87 ARG A O 1
ATOM 645 N N . ARG A 1 88 ? -1.983 2.621 1.219 1.00 94.88 88 ARG A N 1
ATOM 646 C CA . ARG A 1 88 ? -2.623 3.854 1.707 1.00 94.88 88 ARG A CA 1
ATOM 647 C C . ARG A 1 88 ? -4.100 3.615 2.016 1.00 94.88 88 ARG A C 1
ATOM 649 O O . ARG A 1 88 ? -4.550 4.014 3.088 1.00 94.88 88 ARG A O 1
ATOM 656 N N . ALA A 1 89 ? -4.816 2.919 1.137 1.00 96.06 89 ALA A N 1
ATOM 657 C CA . ALA A 1 89 ? -6.209 2.539 1.322 1.00 96.06 89 ALA A CA 1
ATOM 658 C C . ALA A 1 89 ? -6.378 1.647 2.560 1.00 96.06 89 ALA A C 1
ATOM 660 O O . ALA A 1 89 ? -7.209 1.943 3.413 1.00 96.06 89 ALA A O 1
ATOM 661 N N . ALA A 1 90 ? -5.520 0.641 2.738 1.00 94.81 90 ALA A N 1
ATOM 662 C CA . ALA A 1 90 ? -5.531 -0.229 3.911 1.00 94.81 90 ALA A CA 1
ATOM 663 C C . ALA A 1 90 ? -5.248 0.535 5.216 1.00 94.81 90 ALA A C 1
ATOM 665 O O . ALA A 1 90 ? -5.904 0.294 6.228 1.00 94.81 90 ALA A O 1
ATOM 666 N N . ARG A 1 91 ? -4.299 1.484 5.215 1.00 93.06 91 ARG A N 1
ATOM 667 C CA . ARG A 1 91 ? -4.045 2.355 6.380 1.00 93.06 91 ARG A CA 1
ATOM 668 C C . ARG A 1 91 ? -5.247 3.238 6.699 1.00 93.06 91 ARG A C 1
ATOM 670 O O . ARG A 1 91 ? -5.616 3.363 7.863 1.00 93.06 91 ARG A O 1
ATOM 677 N N . LYS A 1 92 ? -5.872 3.822 5.674 1.00 93.94 92 LYS A N 1
ATOM 678 C CA . LYS A 1 92 ? -7.081 4.633 5.833 1.00 93.94 92 LYS A CA 1
ATOM 679 C C . LYS A 1 92 ? -8.227 3.800 6.409 1.00 93.94 92 LYS A C 1
ATOM 681 O O . LYS A 1 92 ? -8.793 4.202 7.416 1.00 93.94 92 LYS A O 1
ATOM 686 N N . ALA A 1 93 ? -8.477 2.614 5.854 1.00 94.88 93 ALA A N 1
ATOM 687 C CA . ALA A 1 93 ? -9.501 1.694 6.338 1.00 94.88 93 ALA A CA 1
ATOM 688 C C . ALA A 1 93 ? -9.290 1.316 7.814 1.00 94.88 93 ALA A C 1
ATOM 690 O O . ALA A 1 93 ? -10.225 1.398 8.602 1.00 94.88 93 ALA A O 1
ATOM 691 N N . LYS A 1 94 ? -8.052 1.000 8.227 1.00 93.75 94 LYS A N 1
ATOM 692 C CA . LYS A 1 94 ? -7.727 0.737 9.643 1.00 93.75 94 LYS A CA 1
ATOM 693 C C . LYS A 1 94 ? -8.005 1.936 10.550 1.00 93.75 94 LYS A C 1
ATOM 695 O O . LYS A 1 94 ? -8.492 1.775 11.665 1.00 93.75 94 LYS A O 1
ATOM 700 N N . ARG A 1 95 ? -7.689 3.146 10.086 1.00 93.25 95 ARG A N 1
ATOM 701 C CA . ARG A 1 95 ? -7.942 4.376 10.845 1.00 93.25 95 ARG A CA 1
ATOM 702 C C . ARG A 1 95 ? -9.438 4.665 10.972 1.00 93.25 95 ARG A C 1
ATOM 704 O O . ARG A 1 95 ? -9.877 5.106 12.033 1.00 93.25 95 ARG A O 1
ATOM 711 N N . ASP A 1 96 ? -10.201 4.417 9.914 1.00 94.50 96 ASP A N 1
ATOM 712 C CA . ASP A 1 96 ? -11.654 4.583 9.912 1.00 94.50 96 ASP A CA 1
ATOM 713 C C . ASP A 1 96 ? -12.330 3.551 10.827 1.00 94.50 96 ASP A C 1
ATOM 715 O O . ASP A 1 96 ? -13.180 3.934 11.631 1.00 94.50 96 ASP A O 1
ATOM 719 N N . ASP A 1 97 ? -11.881 2.293 10.805 1.00 95.44 97 ASP A N 1
ATOM 720 C CA . ASP A 1 97 ? -12.329 1.244 11.731 1.00 95.44 97 ASP A CA 1
ATOM 721 C C . ASP A 1 97 ? -12.051 1.621 13.191 1.00 95.44 97 ASP A C 1
ATOM 723 O O . ASP A 1 97 ? -12.950 1.631 14.030 1.00 95.44 97 ASP A O 1
ATOM 727 N N . CYS A 1 98 ? -10.833 2.072 13.491 1.00 94.56 98 CYS A N 1
ATOM 728 C CA . CYS A 1 98 ? -10.504 2.572 14.820 1.00 94.56 98 CYS A CA 1
ATOM 729 C C . CYS A 1 98 ? -11.419 3.733 15.250 1.00 94.56 98 CYS A C 1
ATOM 731 O O . CYS A 1 98 ? -11.869 3.817 16.395 1.00 94.56 98 CYS A O 1
ATOM 733 N N . ARG A 1 99 ? -11.737 4.645 14.327 1.00 94.56 99 ARG A N 1
ATOM 734 C CA . ARG A 1 99 ? -12.649 5.753 14.610 1.00 94.56 99 ARG A CA 1
ATOM 735 C C . ARG A 1 99 ? -14.066 5.268 14.896 1.00 94.56 99 ARG A C 1
ATOM 737 O O . ARG A 1 99 ? -14.712 5.853 15.767 1.00 94.56 99 ARG A O 1
ATOM 744 N N . ALA A 1 100 ? -14.532 4.244 14.186 1.00 96.31 100 ALA A N 1
ATOM 745 C CA . ALA A 1 100 ? -15.811 3.596 14.446 1.00 96.31 100 ALA A CA 1
ATOM 746 C C . ALA A 1 100 ? -15.818 2.972 15.847 1.00 96.31 100 ALA A C 1
ATOM 748 O O . ALA A 1 100 ? -16.635 3.376 16.666 1.00 96.31 100 ALA A O 1
ATOM 749 N N . GLN A 1 101 ? -14.811 2.162 16.193 1.00 95.88 101 GLN A N 1
ATOM 750 C CA . GLN A 1 101 ? -14.690 1.564 17.529 1.00 95.88 101 GLN A CA 1
ATOM 751 C C . GLN A 1 101 ? -14.694 2.606 18.655 1.00 95.88 101 GLN A C 1
ATOM 753 O O . GLN A 1 101 ? -15.310 2.408 19.702 1.00 95.88 101 GLN A O 1
ATOM 758 N N . GLY A 1 102 ? -14.004 3.733 18.463 1.00 96.38 102 GLY A N 1
ATOM 759 C CA . GLY A 1 102 ? -14.011 4.817 19.442 1.00 96.38 102 GLY A CA 1
ATOM 760 C C . GLY A 1 102 ? -15.404 5.426 19.623 1.00 96.38 102 GLY A C 1
ATOM 761 O O . GLY A 1 102 ? -15.814 5.696 20.751 1.00 96.38 102 GLY A O 1
ATOM 762 N N . ARG A 1 103 ? -16.159 5.596 18.531 1.00 96.25 103 ARG A N 1
ATOM 763 C CA . ARG A 1 103 ? -17.551 6.071 18.583 1.00 96.25 103 ARG A CA 1
ATOM 764 C C . ARG A 1 103 ? -18.489 5.046 19.214 1.00 96.25 103 ARG A C 1
ATOM 766 O O . ARG A 1 103 ? -19.343 5.456 19.994 1.00 96.25 103 ARG A O 1
ATOM 773 N N . ASP A 1 104 ? -18.297 3.759 18.937 1.00 97.12 104 ASP A N 1
ATOM 774 C CA . ASP A 1 104 ? -19.085 2.662 19.516 1.00 97.12 104 ASP A CA 1
ATOM 775 C C . ASP A 1 104 ? -18.874 2.558 21.032 1.00 97.12 104 ASP A C 1
ATOM 777 O O . ASP A 1 104 ? -19.792 2.239 21.780 1.00 97.12 104 ASP A O 1
ATOM 781 N N . LYS A 1 105 ? -17.684 2.938 21.514 1.00 95.50 105 LYS A N 1
ATOM 782 C CA . LYS A 1 105 ? -17.377 3.113 22.945 1.00 95.50 105 LYS A CA 1
ATOM 783 C C . LYS A 1 105 ? -17.929 4.413 23.545 1.00 95.50 105 LYS A C 1
ATOM 785 O O . LYS A 1 105 ? -17.618 4.741 24.687 1.00 95.50 105 LYS A O 1
ATOM 790 N N . GLY A 1 106 ? -18.691 5.194 22.780 1.00 97.19 106 GLY A N 1
ATOM 791 C CA . GLY A 1 106 ? -19.243 6.479 23.207 1.00 97.19 106 GLY A CA 1
ATOM 792 C C . GLY A 1 106 ? -18.225 7.622 23.275 1.00 97.19 106 GLY A C 1
ATOM 793 O O . GLY A 1 106 ? -18.567 8.713 23.732 1.00 97.19 106 GLY A O 1
ATOM 794 N N . LEU A 1 107 ? -16.985 7.429 22.808 1.00 96.50 107 LEU A N 1
ATOM 795 C CA . LEU A 1 107 ? -15.962 8.470 22.865 1.00 96.50 107 LEU A CA 1
ATOM 796 C C . LEU A 1 107 ? -16.254 9.558 21.829 1.00 96.50 107 LEU A C 1
ATOM 798 O O . LEU A 1 107 ? -16.453 9.300 20.638 1.00 96.50 107 LEU A O 1
ATOM 802 N N . ARG A 1 108 ? -16.222 10.814 22.277 1.00 94.88 108 ARG A N 1
ATOM 803 C CA . ARG A 1 108 ? -16.376 12.000 21.427 1.00 94.88 108 ARG A CA 1
ATOM 804 C C . ARG A 1 108 ? -15.314 13.044 21.765 1.00 94.88 108 ARG A C 1
ATOM 806 O O . ARG A 1 108 ? -14.683 12.996 22.818 1.00 94.88 108 ARG A O 1
ATOM 813 N N . GLY A 1 109 ? -15.097 13.983 20.844 1.00 94.44 109 GLY A N 1
ATOM 814 C CA . GLY A 1 109 ? -14.222 15.134 21.075 1.00 94.44 109 GLY A CA 1
ATOM 815 C C . GLY A 1 109 ? -12.778 14.743 21.446 1.00 94.44 109 GLY A C 1
ATOM 816 O O . GLY A 1 109 ? -12.187 13.915 20.746 1.00 94.44 109 GLY A O 1
ATOM 817 N N . PRO A 1 110 ? -12.191 15.334 22.505 1.00 96.06 110 PRO A N 1
ATOM 818 C CA . PRO A 1 110 ? -10.816 15.055 22.934 1.00 96.06 110 PRO A CA 1
ATOM 819 C C . PRO A 1 110 ? -10.565 13.591 23.312 1.00 96.06 110 PRO A C 1
ATOM 821 O O . PRO A 1 110 ? -9.545 13.033 22.919 1.00 96.06 110 PRO A O 1
ATOM 824 N N . ALA A 1 111 ? -11.513 12.935 23.987 1.00 93.75 111 ALA A N 1
ATOM 825 C CA . ALA A 1 111 ? -11.365 11.541 24.412 1.00 93.75 111 ALA A CA 1
ATOM 826 C C . ALA A 1 111 ? -11.248 10.577 23.218 1.00 93.75 111 ALA A C 1
ATOM 828 O O . ALA A 1 111 ? -10.444 9.648 23.233 1.00 93.75 111 ALA A O 1
ATOM 829 N N . LEU A 1 112 ? -11.990 10.846 22.135 1.00 94.88 112 LEU A N 1
ATOM 830 C CA . LEU A 1 112 ? -11.841 10.105 20.882 1.00 94.88 112 LEU A CA 1
ATOM 831 C C . LEU A 1 112 ? -10.465 10.344 20.247 1.00 94.88 112 LEU A C 1
ATOM 833 O O . LEU A 1 112 ? -9.901 9.425 19.667 1.00 94.88 112 LEU A O 1
ATOM 837 N N . ARG A 1 113 ? -9.905 11.558 20.347 1.00 93.81 113 ARG A N 1
ATOM 838 C CA . ARG A 1 113 ? -8.559 11.841 19.821 1.00 93.81 113 ARG A CA 1
ATOM 839 C C . ARG A 1 113 ? -7.482 11.081 20.587 1.00 93.81 113 ARG A C 1
ATOM 841 O O . ARG A 1 113 ? -6.614 10.515 19.937 1.00 93.81 113 ARG A O 1
ATOM 848 N N . GLU A 1 114 ? -7.556 11.034 21.917 1.00 94.38 114 GLU A N 1
ATOM 849 C CA . GLU A 1 114 ? -6.623 10.237 22.729 1.00 94.38 114 GLU A CA 1
ATOM 850 C C . GLU A 1 114 ? -6.731 8.746 22.404 1.00 94.38 114 GLU A C 1
ATOM 852 O O . GLU A 1 114 ? -5.716 8.080 22.225 1.00 94.38 114 GLU A O 1
ATOM 857 N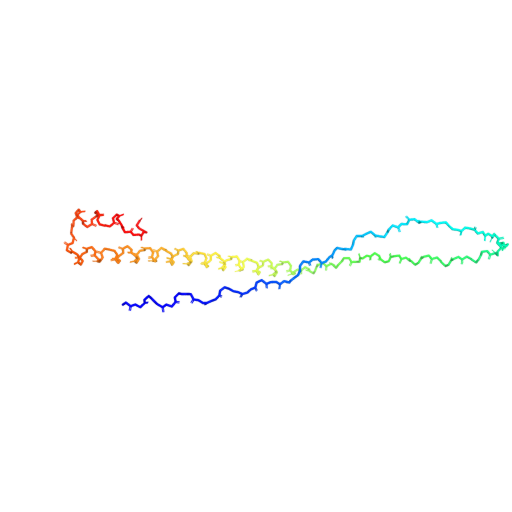 N . PHE A 1 115 ? -7.950 8.237 22.212 1.00 93.94 115 PHE A N 1
ATOM 858 C CA . PHE A 1 115 ? -8.157 6.860 21.768 1.00 93.94 115 PHE A CA 1
ATOM 859 C C . PHE A 1 115 ? -7.567 6.588 20.377 1.00 93.94 115 PHE A C 1
ATOM 861 O O . PHE A 1 115 ? -6.917 5.573 20.166 1.00 93.94 115 PHE A O 1
ATOM 868 N N . LEU A 1 116 ? -7.728 7.504 19.420 1.00 94.00 116 LEU A N 1
ATOM 869 C CA . LEU A 1 116 ? -7.158 7.330 18.081 1.00 94.00 116 LEU A CA 1
ATOM 870 C C . LEU A 1 116 ? -5.617 7.296 18.075 1.00 94.00 116 LEU A C 1
ATOM 872 O O . LEU A 1 116 ? -5.055 6.731 17.142 1.00 94.00 116 LEU A O 1
ATOM 876 N N . LYS A 1 117 ? -4.934 7.867 19.081 1.00 93.56 117 LYS A N 1
ATOM 877 C CA . LYS A 1 117 ? -3.462 7.799 19.206 1.00 93.56 117 LYS A CA 1
ATOM 878 C C . LYS A 1 117 ? -2.959 6.411 19.592 1.00 93.56 117 LYS A C 1
ATOM 880 O O . LYS A 1 117 ? -1.811 6.086 19.313 1.00 93.56 117 LYS A O 1
ATOM 885 N N . THR A 1 118 ? -3.786 5.609 20.259 1.00 92.31 118 THR A N 1
ATOM 886 C CA . THR A 1 118 ? -3.408 4.252 20.674 1.00 92.31 118 THR A CA 1
ATOM 887 C C . THR A 1 118 ? -3.692 3.217 19.588 1.00 92.31 118 THR A C 1
ATOM 889 O O . THR A 1 118 ? -3.408 2.033 19.777 1.00 92.31 118 THR A O 1
ATOM 892 N N . CYS A 1 119 ? -4.225 3.636 18.436 1.00 88.62 119 CYS A N 1
ATOM 893 C CA . CYS A 1 119 ? -4.578 2.707 17.380 1.00 88.62 119 CYS A CA 1
ATOM 894 C C . CYS A 1 119 ? -3.380 2.244 16.544 1.00 88.62 119 CYS A C 1
ATOM 896 O O . CYS A 1 119 ? -2.583 3.052 16.070 1.00 88.62 119 CYS A O 1
ATOM 898 N N . PRO A 1 120 ? -3.260 0.932 16.290 1.00 74.69 120 PRO A N 1
ATOM 899 C CA . PRO A 1 120 ? -2.121 0.378 15.577 1.00 74.69 120 PRO A CA 1
ATOM 900 C C . PRO A 1 120 ? -2.130 0.811 14.104 1.00 74.69 120 PRO A C 1
ATOM 902 O O . PRO A 1 120 ? -2.965 0.376 13.308 1.00 74.69 120 PRO A O 1
ATOM 905 N N . GLY A 1 121 ? -1.155 1.640 13.729 1.00 67.56 121 GLY A N 1
ATOM 906 C CA . GLY A 1 121 ? -0.967 2.125 12.359 1.00 67.56 121 GLY A CA 1
ATOM 907 C C . GLY A 1 121 ? -1.513 3.527 12.075 1.00 67.56 121 GLY A C 1
ATOM 908 O O . GLY A 1 121 ? -1.595 3.886 10.896 1.00 67.56 121 GLY A O 1
ATOM 909 N N . SER A 1 122 ? -1.884 4.285 13.116 1.00 57.41 122 SER A N 1
ATOM 910 C CA . SER A 1 122 ? -2.057 5.745 13.059 1.00 57.41 122 SER A CA 1
ATOM 911 C C . SER A 1 122 ? -0.737 6.479 12.860 1.00 57.41 122 SER A C 1
ATOM 913 O O . SER A 1 122 ? 0.261 6.029 13.466 1.00 57.41 122 SER A O 1
#

Sequence (122 aa):
MSRLTTALMAAAITACLANPGVAQTAPPDQTPGAAPAQPATPAPAPAPSAAPTDPVAKPGQSTREQRQMERREQRRGERQMERREERRAARKAKRDDCRAQGRDKGLRGPALREFLKTCPGS

pLDDT: mean 71.86, std 22.1, range [35.75, 97.81]

Radius of gyration: 38.81 Å; Cα contacts (8 Å, |Δi|>4): 22; chains: 1; bounding box: 88×62×66 Å

Foldseek 3Di:
DDPPPPDDDDDDDDDDDDDDDDDDDDDDDDDDDDDDDDDDDDDPDDDPDDDDDDDDDDPPPVVVVVVVVVVVVVVVVVVVVVVVVVVVVVLVVQLVVQLVVCVVVVHDDPRSVVSSVPRPND